Protein AF-A0AAV9IRL9-F1 (afdb_monomer)

Secondary structure (DSSP, 8-state):
--SHHHHHHHHHHHHTT-------PPPPPHHHHHHHHHHTB-TTT-SBHHHHHHHHHTPPPGGGGTT---SHHHHTS---HHHHHTSSPPPGGG-TT-S-SS-HHHHHHHHHHHHHHHTT-SPPPTT-STTTT--

pLDDT: mean 78.15, std 17.97, range [36.78, 97.12]

Radius of gyration: 36.84 Å; Cα contacts (8 Å, |Δi|>4): 46; chains: 1; bounding box: 71×55×96 Å

Structure (mmCIF, N/CA/C/O backbone):
data_AF-A0AAV9IRL9-F1
#
_entry.id   AF-A0AAV9IRL9-F1
#
loop_
_atom_site.group_PDB
_atom_site.id
_atom_site.type_symbol
_atom_site.label_atom_id
_atom_site.label_alt_id
_atom_site.label_comp_id
_atom_site.label_asym_id
_atom_site.label_entity_id
_atom_site.label_seq_id
_atom_site.pdbx_PDB_ins_code
_atom_site.Cartn_x
_atom_site.Cartn_y
_atom_site.Cartn_z
_atom_site.occupancy
_atom_site.B_iso_or_equiv
_atom_site.auth_seq_id
_atom_site.auth_comp_id
_atom_site.auth_asym_id
_atom_site.auth_atom_id
_atom_site.pdbx_PDB_model_num
ATOM 1 N N . MET A 1 1 ? -9.995 -28.410 -19.122 1.00 48.97 1 MET A N 1
ATOM 2 C CA . MET A 1 1 ? -9.254 -28.927 -20.299 1.00 48.97 1 MET A CA 1
ATOM 3 C C . MET A 1 1 ? -9.297 -27.937 -21.477 1.00 48.97 1 MET A C 1
ATOM 5 O O . MET A 1 1 ? -9.606 -28.331 -22.590 1.00 48.97 1 MET A O 1
ATOM 9 N N . GLN A 1 2 ? -8.996 -26.647 -21.258 1.00 50.75 2 GLN A N 1
ATOM 10 C CA . GLN A 1 2 ? -9.056 -25.614 -22.316 1.00 50.75 2 GLN A CA 1
ATOM 11 C C . GLN A 1 2 ? -7.765 -24.777 -22.449 1.00 50.75 2 GLN A C 1
ATOM 13 O O . GLN A 1 2 ? -7.636 -24.011 -23.395 1.00 50.75 2 GLN A O 1
ATOM 18 N N . SER A 1 3 ? -6.768 -24.943 -21.567 1.00 52.84 3 SER A N 1
ATOM 19 C CA . SER A 1 3 ? -5.565 -24.088 -21.569 1.00 52.84 3 SER A CA 1
ATOM 20 C C . SER A 1 3 ? -4.438 -24.547 -22.505 1.00 52.84 3 SER A C 1
ATOM 22 O O . SER A 1 3 ? -3.556 -23.756 -22.822 1.00 52.84 3 SER A O 1
ATOM 24 N N . ILE A 1 4 ? -4.465 -25.789 -23.000 1.00 49.91 4 ILE A N 1
ATOM 25 C CA . ILE A 1 4 ? -3.384 -26.342 -23.844 1.00 49.91 4 ILE A CA 1
ATOM 26 C C . ILE A 1 4 ? -3.513 -25.887 -25.314 1.00 49.91 4 ILE A C 1
ATOM 28 O O . ILE A 1 4 ? -2.529 -25.848 -26.050 1.00 49.91 4 ILE A O 1
ATOM 32 N N . GLN A 1 5 ? -4.708 -25.477 -25.755 1.00 48.91 5 GLN A N 1
ATOM 33 C CA . GLN A 1 5 ? -4.959 -25.098 -27.155 1.00 48.91 5 GLN A CA 1
ATOM 34 C C . GLN A 1 5 ? -4.495 -23.670 -27.503 1.00 48.91 5 GLN A C 1
ATOM 36 O O . GLN A 1 5 ? -4.228 -23.386 -28.667 1.00 48.91 5 GLN A O 1
ATOM 41 N N . LEU A 1 6 ? -4.324 -22.786 -26.513 1.00 46.72 6 LEU A N 1
ATOM 42 C CA . LEU A 1 6 ? -3.870 -21.404 -26.737 1.00 46.72 6 LEU A CA 1
ATOM 43 C C . LEU A 1 6 ? -2.359 -21.298 -26.997 1.00 46.72 6 LEU A C 1
ATOM 45 O O . LEU A 1 6 ? -1.924 -20.440 -27.762 1.00 46.72 6 LEU A O 1
ATOM 49 N N . TRP A 1 7 ? -1.558 -22.220 -26.457 1.00 44.75 7 TRP A N 1
ATOM 50 C CA . TRP A 1 7 ? -0.105 -22.239 -26.677 1.00 44.75 7 TRP A CA 1
ATOM 51 C C . TRP A 1 7 ? 0.287 -22.720 -28.081 1.00 44.75 7 TRP A C 1
ATOM 53 O O . TRP A 1 7 ? 1.295 -22.283 -28.633 1.00 44.75 7 TRP A O 1
ATOM 63 N N . ARG A 1 8 ? -0.545 -23.555 -28.719 1.00 44.72 8 ARG A N 1
ATOM 64 C CA . ARG A 1 8 ? -0.324 -24.011 -30.103 1.00 44.72 8 ARG A CA 1
ATOM 65 C C . ARG A 1 8 ? -0.545 -22.919 -31.155 1.00 44.72 8 ARG A C 1
ATOM 67 O O . ARG A 1 8 ? 0.001 -23.031 -32.251 1.00 44.72 8 ARG A O 1
ATOM 74 N N . TRP A 1 9 ? -1.314 -21.878 -30.836 1.00 48.41 9 TRP A N 1
ATOM 75 C CA . TRP A 1 9 ? -1.597 -20.782 -31.768 1.00 48.41 9 TRP A CA 1
ATOM 76 C C . TRP A 1 9 ? -0.486 -19.722 -31.782 1.00 48.41 9 TRP A C 1
ATOM 78 O O . TRP A 1 9 ? -0.123 -19.233 -32.850 1.00 48.41 9 TRP A O 1
ATOM 88 N N . ALA A 1 10 ? 0.127 -19.436 -30.627 1.00 45.50 10 ALA A N 1
ATOM 89 C CA . ALA A 1 10 ? 1.220 -18.465 -30.519 1.00 45.50 10 ALA A CA 1
ATOM 90 C C . ALA A 1 10 ? 2.510 -18.934 -31.221 1.00 45.50 10 ALA A C 1
ATOM 92 O O . ALA A 1 10 ? 3.168 -18.145 -31.891 1.00 45.50 10 ALA A O 1
ATOM 93 N N . TRP A 1 11 ? 2.829 -20.232 -31.162 1.00 46.41 11 TRP A N 1
ATOM 94 C CA . TRP A 1 11 ? 4.005 -20.782 -31.851 1.00 46.41 11 TRP A CA 1
ATOM 95 C C . TRP A 1 11 ? 3.826 -20.907 -33.371 1.00 46.41 11 TRP A C 1
ATOM 97 O O . TRP A 1 11 ? 4.784 -20.737 -34.120 1.00 46.41 11 TRP A O 1
ATOM 107 N N . ARG A 1 12 ? 2.599 -21.137 -33.865 1.00 42.59 12 ARG A N 1
ATOM 108 C CA . ARG A 1 12 ? 2.354 -21.241 -35.316 1.00 42.59 12 ARG A CA 1
ATOM 109 C C . ARG A 1 12 ? 2.472 -19.916 -36.055 1.00 42.59 12 ARG A C 1
ATOM 111 O O . ARG A 1 12 ? 2.846 -19.937 -37.220 1.00 42.59 12 ARG A O 1
ATOM 118 N N . ARG A 1 13 ? 2.217 -18.780 -35.400 1.00 42.53 13 ARG A N 1
ATOM 119 C CA . ARG A 1 13 ? 2.359 -17.462 -36.039 1.00 42.53 13 ARG A CA 1
ATOM 120 C C . ARG A 1 13 ? 3.814 -17.013 -36.189 1.00 42.53 13 ARG A C 1
ATOM 122 O O . ARG A 1 13 ? 4.091 -16.183 -37.043 1.00 42.53 13 ARG A O 1
ATOM 129 N N . CYS A 1 14 ? 4.729 -17.603 -35.416 1.00 43.59 14 CYS A N 1
ATOM 130 C CA . CYS A 1 14 ? 6.164 -17.336 -35.514 1.00 43.59 14 CYS A CA 1
ATOM 131 C C . CYS A 1 14 ? 6.832 -18.080 -36.689 1.00 43.59 14 CYS A C 1
ATOM 133 O O . CYS A 1 14 ? 7.882 -17.661 -37.158 1.00 43.59 14 CYS A O 1
ATOM 135 N N . CYS A 1 15 ? 6.221 -19.159 -37.200 1.00 41.53 15 CYS A N 1
ATOM 136 C CA . CYS A 1 15 ? 6.789 -19.957 -38.297 1.00 41.53 15 CYS A CA 1
ATOM 137 C C . CYS A 1 15 ? 6.190 -19.662 -39.682 1.00 41.53 15 CYS A C 1
ATOM 139 O O . CYS A 1 15 ? 6.763 -20.081 -40.682 1.00 41.53 15 CYS A O 1
ATOM 141 N N . THR A 1 16 ? 5.051 -18.968 -39.782 1.00 45.09 16 THR A N 1
ATOM 142 C CA . THR A 1 16 ? 4.339 -18.800 -41.067 1.00 45.09 16 THR A CA 1
ATOM 143 C C . THR A 1 16 ? 4.618 -17.489 -41.794 1.00 45.09 16 THR A C 1
ATOM 145 O O . THR A 1 16 ? 4.089 -17.298 -42.881 1.00 45.09 16 THR A O 1
ATOM 148 N N . ASN A 1 17 ? 5.450 -16.606 -41.236 1.00 43.69 17 ASN A N 1
ATOM 149 C CA . ASN A 1 17 ? 5.929 -15.404 -41.927 1.00 43.69 17 ASN A CA 1
ATOM 150 C C . ASN A 1 17 ? 7.436 -15.457 -42.228 1.00 43.69 17 ASN A C 1
ATOM 152 O O . ASN A 1 17 ? 8.061 -14.425 -42.450 1.00 43.69 17 ASN A O 1
ATOM 156 N N . PHE A 1 18 ? 8.014 -16.663 -42.302 1.00 41.88 18 PHE A N 1
ATOM 157 C CA . PHE A 1 18 ? 9.288 -16.875 -42.989 1.00 41.88 18 PHE A CA 1
ATOM 158 C C . PHE A 1 18 ? 9.025 -16.823 -44.499 1.00 41.88 18 PHE A C 1
ATOM 160 O O . PHE A 1 18 ? 9.014 -17.833 -45.200 1.00 41.88 18 PHE A O 1
ATOM 167 N N . SER A 1 19 ? 8.692 -15.627 -44.983 1.00 45.06 19 SER A N 1
ATOM 168 C CA . SER A 1 19 ? 8.633 -15.349 -46.406 1.00 45.06 19 SER A CA 1
ATOM 169 C C . SER A 1 19 ? 10.073 -15.387 -46.892 1.00 45.06 19 SER A C 1
ATOM 171 O O . SER A 1 19 ? 10.874 -14.508 -46.576 1.00 45.06 19 SER A O 1
ATOM 173 N N . SER A 1 20 ? 10.418 -16.465 -47.589 1.00 40.97 20 SER A N 1
ATOM 174 C CA . SER A 1 20 ? 11.695 -16.683 -48.253 1.00 40.97 20 SER A CA 1
ATOM 175 C C . SER A 1 20 ? 11.866 -15.675 -49.393 1.00 40.97 20 SER A C 1
ATOM 177 O O . SER A 1 20 ? 11.801 -16.019 -50.572 1.00 40.97 20 SER A O 1
ATOM 179 N N . GLY A 1 21 ? 12.064 -14.406 -49.047 1.00 37.66 21 GLY A N 1
ATOM 180 C CA . GLY A 1 21 ? 12.608 -13.389 -49.931 1.00 37.66 21 GLY A CA 1
ATOM 181 C C . GLY A 1 21 ? 14.110 -13.605 -50.043 1.00 37.66 21 GLY A C 1
ATOM 182 O O . GLY A 1 21 ? 14.892 -12.855 -49.470 1.00 37.66 21 GLY A O 1
ATOM 183 N N . GLY A 1 22 ? 14.512 -14.669 -50.741 1.00 39.31 22 GLY A N 1
ATOM 184 C CA . GLY A 1 22 ? 15.898 -14.931 -51.118 1.00 39.31 22 GLY A CA 1
ATOM 185 C C . GLY A 1 22 ? 16.375 -13.918 -52.157 1.00 39.31 22 GLY A C 1
ATOM 186 O O . GLY A 1 22 ? 16.557 -14.257 -53.321 1.00 39.31 22 GLY A O 1
ATOM 187 N N . GLY A 1 23 ? 16.558 -12.665 -51.746 1.00 36.78 23 GLY A N 1
ATOM 188 C CA . GLY A 1 23 ? 17.371 -11.705 -52.477 1.00 36.78 23 GLY A CA 1
ATOM 189 C C . GLY A 1 23 ? 18.833 -12.042 -52.223 1.00 36.78 23 GLY A C 1
ATOM 190 O O . GLY A 1 23 ? 19.387 -11.654 -51.197 1.00 36.78 23 GLY A O 1
ATOM 191 N N . GLY A 1 24 ? 19.446 -12.800 -53.134 1.00 41.19 24 GLY A N 1
ATOM 192 C CA . GLY A 1 24 ? 20.885 -13.047 -53.143 1.00 41.19 24 GLY A CA 1
ATOM 193 C C . GLY A 1 24 ? 21.646 -11.739 -53.342 1.00 41.19 24 GLY A C 1
ATOM 194 O O . GLY A 1 24 ? 21.973 -11.364 -54.462 1.00 41.19 24 GLY A O 1
ATOM 195 N N . SER A 1 25 ? 21.904 -11.028 -52.249 1.00 51.94 25 SER A N 1
ATOM 196 C CA . SER A 1 25 ? 22.956 -10.019 -52.194 1.00 51.94 25 SER A CA 1
ATOM 197 C C . SER A 1 25 ? 24.262 -10.745 -51.891 1.00 51.94 25 SER A C 1
ATOM 199 O O . SER A 1 25 ? 24.292 -11.658 -51.065 1.00 51.94 25 SER A O 1
ATOM 201 N N . ALA A 1 26 ? 25.326 -10.398 -52.618 1.00 57.78 26 ALA A N 1
ATOM 202 C CA . ALA A 1 26 ? 26.657 -10.939 -52.373 1.00 57.78 26 ALA A CA 1
ATOM 203 C C . ALA A 1 26 ? 26.996 -10.843 -50.873 1.00 57.78 26 ALA A C 1
ATOM 205 O O . ALA A 1 26 ? 26.587 -9.861 -50.241 1.00 57.78 26 ALA A O 1
ATOM 206 N N . PRO A 1 27 ? 27.715 -11.826 -50.292 1.00 65.56 27 PRO A N 1
ATOM 207 C CA . PRO A 1 27 ? 28.139 -11.730 -48.903 1.00 65.56 27 PRO A CA 1
ATOM 208 C C . PRO A 1 27 ? 28.878 -10.404 -48.740 1.00 65.56 27 PRO A C 1
ATOM 210 O O . PRO A 1 27 ? 29.882 -10.158 -49.409 1.00 65.56 27 PRO A O 1
ATOM 213 N N . LEU A 1 28 ? 28.319 -9.517 -47.912 1.00 66.69 28 LEU A N 1
ATOM 214 C CA . LEU A 1 28 ? 28.937 -8.234 -47.597 1.00 66.69 28 LEU A CA 1
ATOM 215 C C . LEU A 1 28 ? 30.374 -8.496 -47.168 1.00 66.69 28 LEU A C 1
ATOM 217 O O . LEU A 1 28 ? 30.619 -9.473 -46.450 1.00 66.69 28 LEU A O 1
ATOM 221 N N . SER A 1 29 ? 31.298 -7.638 -47.606 1.00 83.25 29 SER A N 1
ATOM 222 C CA . SER A 1 29 ? 32.693 -7.757 -47.198 1.00 83.25 29 SER A CA 1
ATOM 223 C C . SER A 1 29 ? 32.762 -7.823 -45.672 1.00 83.25 29 SER A C 1
ATOM 225 O O . SER A 1 29 ? 31.959 -7.197 -44.976 1.00 83.25 29 SER A O 1
ATOM 227 N N . GLU A 1 30 ? 33.700 -8.598 -45.136 1.00 82.88 30 GLU A N 1
ATOM 228 C CA . GLU A 1 30 ? 33.864 -8.752 -43.687 1.00 82.88 30 GLU A CA 1
ATOM 229 C C . GLU A 1 30 ? 33.990 -7.385 -42.991 1.00 82.88 30 GLU A C 1
ATOM 231 O O . GLU A 1 30 ? 33.380 -7.144 -41.951 1.00 82.88 30 GLU A O 1
ATOM 236 N N . ALA A 1 31 ? 34.670 -6.435 -43.640 1.00 84.56 31 ALA A N 1
ATOM 237 C CA . ALA A 1 31 ? 34.768 -5.055 -43.183 1.00 84.56 31 ALA A CA 1
ATOM 238 C C . ALA A 1 31 ? 33.400 -4.352 -43.081 1.00 84.56 31 ALA A C 1
ATOM 240 O O . ALA A 1 31 ? 33.157 -3.619 -42.122 1.00 84.56 31 ALA A O 1
ATOM 241 N N . ASP A 1 32 ? 32.485 -4.584 -44.023 1.00 82.62 32 ASP A N 1
ATOM 242 C CA . ASP A 1 32 ? 31.144 -3.988 -44.011 1.00 82.62 32 ASP A CA 1
ATOM 243 C C . ASP A 1 32 ? 30.207 -4.670 -43.007 1.00 82.62 32 ASP A C 1
ATOM 245 O O . ASP A 1 32 ? 29.362 -4.006 -42.403 1.00 82.62 32 ASP A O 1
ATOM 249 N N . GLN A 1 33 ? 30.379 -5.971 -42.761 1.00 83.25 33 GLN A N 1
ATOM 250 C CA . GLN A 1 33 ? 29.672 -6.671 -41.684 1.00 83.25 33 GLN A CA 1
ATOM 251 C C . GLN A 1 33 ? 30.088 -6.126 -40.315 1.00 83.25 33 GLN A C 1
ATOM 253 O O . GLN A 1 33 ? 29.229 -5.809 -39.491 1.00 83.25 33 GLN A O 1
ATOM 258 N N . LEU A 1 34 ? 31.393 -5.937 -40.096 1.00 85.69 34 LEU A N 1
ATOM 259 C CA . LEU A 1 34 ? 31.924 -5.346 -38.866 1.00 85.69 34 LEU A CA 1
ATOM 260 C C . LEU A 1 34 ? 31.439 -3.904 -38.669 1.00 85.69 34 LEU A C 1
ATOM 262 O O . LEU A 1 34 ? 31.064 -3.535 -37.555 1.00 85.69 34 LEU A O 1
ATOM 266 N N . ARG A 1 35 ? 31.363 -3.105 -39.742 1.00 87.38 35 ARG A N 1
ATOM 267 C CA . ARG A 1 35 ? 30.778 -1.751 -39.706 1.00 87.38 35 ARG A CA 1
ATOM 268 C C . ARG A 1 35 ? 29.307 -1.770 -39.301 1.00 87.38 35 ARG A C 1
ATOM 270 O O . ARG A 1 35 ? 28.914 -1.026 -38.411 1.00 87.38 35 ARG A O 1
ATOM 277 N N . ARG A 1 36 ? 28.504 -2.662 -39.881 1.00 87.31 36 ARG A N 1
ATOM 278 C CA . ARG A 1 36 ? 27.078 -2.807 -39.539 1.00 87.31 36 ARG A CA 1
ATOM 279 C C . ARG A 1 36 ? 26.851 -3.261 -38.103 1.00 87.31 36 ARG A C 1
ATOM 281 O O . ARG A 1 36 ? 25.944 -2.760 -37.441 1.00 87.31 36 ARG A O 1
ATOM 288 N N . ILE A 1 37 ? 27.680 -4.178 -37.611 1.00 87.44 37 ILE A N 1
ATOM 289 C CA . ILE A 1 37 ? 27.653 -4.598 -36.207 1.00 87.44 37 ILE A CA 1
ATOM 290 C C . ILE A 1 37 ? 27.998 -3.407 -35.303 1.00 87.44 37 ILE A C 1
ATOM 292 O O . ILE A 1 37 ? 27.302 -3.178 -34.315 1.00 87.44 37 ILE A O 1
ATOM 296 N N . ALA A 1 38 ? 29.001 -2.602 -35.671 1.00 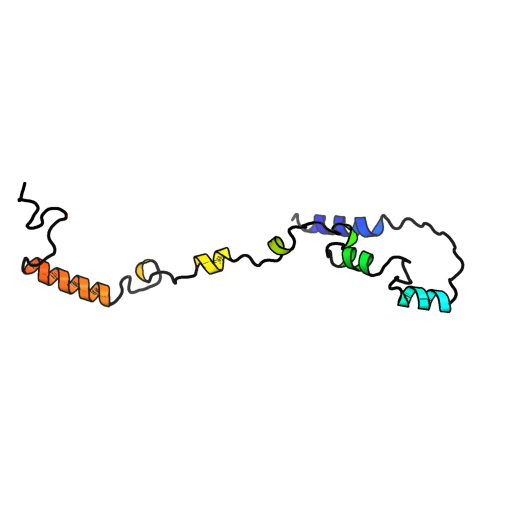89.00 38 ALA A N 1
ATOM 297 C CA . ALA A 1 38 ? 29.351 -1.379 -34.947 1.00 89.00 38 ALA A CA 1
ATOM 298 C C . ALA A 1 38 ? 28.226 -0.322 -34.973 1.00 89.00 38 ALA A C 1
ATOM 300 O O . ALA A 1 38 ? 28.018 0.381 -33.986 1.00 89.00 38 ALA A O 1
ATOM 301 N N . GLU A 1 39 ? 27.455 -0.243 -36.060 1.00 88.75 39 GLU A N 1
ATOM 302 C CA . GLU A 1 39 ? 26.263 0.611 -36.191 1.00 88.75 39 GLU A CA 1
ATOM 303 C C . GLU A 1 39 ? 25.023 0.062 -35.448 1.00 88.75 39 GLU A C 1
ATOM 305 O O . GLU A 1 39 ? 24.020 0.771 -35.292 1.00 88.75 39 GLU A O 1
ATOM 310 N N . GLY A 1 40 ? 25.085 -1.178 -34.946 1.00 88.12 40 GLY A N 1
ATOM 311 C CA . GLY A 1 40 ? 24.033 -1.813 -34.148 1.00 88.12 40 GLY A CA 1
ATOM 312 C C . GLY A 1 40 ? 23.004 -2.614 -34.951 1.00 88.12 40 GLY A C 1
ATOM 313 O O . GLY A 1 40 ? 21.865 -2.770 -34.499 1.00 88.12 40 GLY A O 1
ATOM 314 N N . TYR A 1 41 ? 23.373 -3.110 -36.132 1.00 90.44 41 TYR A N 1
ATOM 315 C CA . TYR A 1 41 ? 22.558 -4.032 -36.926 1.00 90.44 41 TYR A CA 1
ATOM 316 C C . TYR A 1 41 ? 22.905 -5.489 -36.624 1.00 90.44 41 TYR A C 1
ATOM 318 O O . TYR A 1 41 ? 24.068 -5.848 -36.428 1.00 90.44 41 TYR A O 1
ATOM 326 N N . ALA A 1 42 ? 21.886 -6.345 -36.611 1.00 88.06 42 ALA A N 1
ATOM 327 C CA . ALA A 1 42 ? 22.069 -7.778 -36.458 1.00 88.06 42 ALA A CA 1
ATOM 328 C C . ALA A 1 42 ? 22.562 -8.388 -37.786 1.00 88.06 42 ALA A C 1
ATOM 330 O O . ALA A 1 42 ? 21.900 -8.215 -38.811 1.00 88.06 42 ALA A O 1
ATOM 331 N N . PRO A 1 43 ? 23.678 -9.141 -37.801 1.00 80.25 43 PRO A N 1
ATOM 332 C CA . PRO A 1 43 ? 24.250 -9.673 -39.041 1.00 80.25 43 PRO A CA 1
ATOM 333 C C . PRO A 1 43 ? 23.385 -10.766 -39.688 1.00 80.25 43 PRO A C 1
ATOM 335 O O . PRO A 1 43 ? 23.439 -10.945 -40.898 1.00 80.25 43 PRO A O 1
ATOM 338 N N . ALA A 1 44 ? 22.571 -11.475 -38.898 1.00 82.50 44 ALA A N 1
ATOM 339 C CA . ALA A 1 44 ? 21.714 -12.560 -39.379 1.00 82.50 44 ALA A CA 1
ATOM 340 C C . ALA A 1 44 ? 20.446 -12.063 -40.094 1.00 82.50 44 ALA A C 1
ATOM 342 O O . ALA A 1 44 ? 20.014 -12.667 -41.072 1.00 82.50 44 ALA A O 1
ATOM 343 N N . THR A 1 45 ? 19.855 -10.972 -39.603 1.00 81.31 45 THR A N 1
ATOM 344 C CA . THR A 1 45 ? 18.554 -10.463 -40.073 1.00 81.31 45 THR A CA 1
ATOM 345 C C . THR A 1 45 ? 18.696 -9.187 -40.904 1.00 81.31 45 THR A C 1
ATOM 347 O O . THR A 1 45 ? 17.821 -8.862 -41.694 1.00 81.31 45 THR A O 1
ATOM 350 N N . GLY A 1 46 ? 19.788 -8.434 -40.727 1.00 83.94 46 GLY A N 1
ATOM 351 C CA . GLY A 1 46 ? 19.991 -7.121 -41.348 1.00 83.94 46 GLY A CA 1
ATOM 352 C C . GLY A 1 46 ? 19.180 -5.986 -40.710 1.00 83.94 46 GLY A C 1
ATOM 353 O O . GLY A 1 46 ? 19.334 -4.833 -41.106 1.00 83.94 46 GLY A O 1
ATOM 354 N N . GLU A 1 47 ? 18.348 -6.289 -39.714 1.00 85.62 47 GLU A N 1
ATOM 355 C CA . GLU A 1 47 ? 17.547 -5.324 -38.962 1.00 85.62 47 GLU A CA 1
ATOM 356 C C . GLU A 1 47 ? 18.331 -4.707 -37.803 1.00 85.62 47 GLU A C 1
ATOM 358 O O . GLU A 1 47 ? 19.356 -5.230 -37.350 1.00 85.62 47 GLU A O 1
ATOM 363 N N . ARG A 1 48 ? 17.854 -3.563 -37.307 1.00 88.62 48 ARG A N 1
ATOM 364 C CA . ARG A 1 48 ? 18.490 -2.889 -36.179 1.00 88.62 48 ARG A CA 1
ATOM 365 C C . ARG A 1 48 ? 18.210 -3.673 -34.903 1.00 88.62 48 ARG A C 1
ATOM 367 O 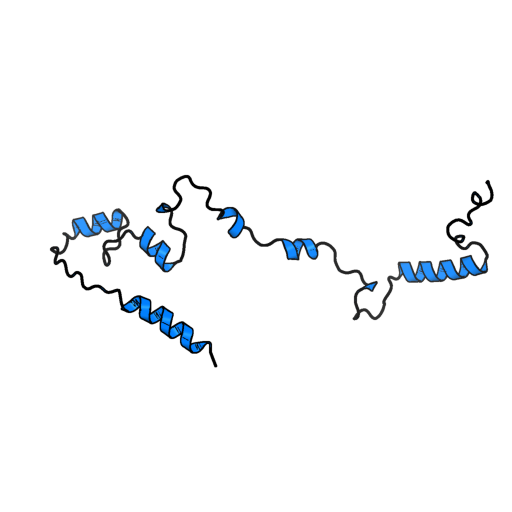O . ARG A 1 48 ? 17.062 -3.988 -34.601 1.00 88.62 48 ARG A O 1
ATOM 374 N N . LEU A 1 49 ? 19.246 -3.916 -34.106 1.00 88.31 49 LEU A N 1
ATOM 375 C CA . LEU A 1 49 ? 19.142 -4.716 -32.885 1.00 88.31 49 LEU A CA 1
ATOM 376 C C . LEU A 1 49 ? 18.102 -4.161 -31.897 1.00 88.31 49 LEU A C 1
ATOM 378 O O . LEU A 1 49 ? 17.466 -4.925 -31.183 1.00 88.31 49 LEU A O 1
ATOM 382 N N . ALA A 1 50 ? 17.914 -2.839 -31.871 1.00 85.12 50 ALA A N 1
ATOM 383 C CA . ALA A 1 50 ? 16.912 -2.187 -31.033 1.00 85.12 50 ALA A CA 1
ATOM 384 C C . ALA A 1 50 ? 15.475 -2.592 -31.401 1.00 85.12 50 ALA A C 1
ATOM 386 O O . ALA A 1 50 ? 14.687 -2.863 -30.504 1.00 85.12 50 ALA A O 1
ATOM 387 N N . ASP A 1 51 ? 15.157 -2.677 -32.695 1.00 86.19 51 ASP A N 1
ATOM 388 C CA . ASP A 1 51 ? 13.821 -3.055 -33.169 1.00 86.19 51 ASP A CA 1
ATOM 389 C C . ASP A 1 51 ? 13.541 -4.527 -32.821 1.00 86.19 51 ASP A C 1
ATOM 391 O O . ASP A 1 51 ? 12.532 -4.846 -32.196 1.00 86.19 51 ASP A O 1
ATOM 395 N N . LEU A 1 52 ? 14.518 -5.404 -33.072 1.00 88.19 52 LEU A N 1
ATOM 396 C CA . LEU A 1 52 ? 14.457 -6.812 -32.669 1.00 88.19 52 LEU A CA 1
ATOM 397 C C . LEU A 1 52 ? 14.302 -6.981 -31.150 1.00 88.19 52 LEU A C 1
ATOM 399 O O . LEU A 1 52 ? 13.529 -7.812 -30.678 1.00 88.19 52 LEU A O 1
ATOM 403 N N . ALA A 1 53 ? 15.027 -6.192 -30.355 1.00 86.38 53 ALA A N 1
ATOM 404 C CA . ALA A 1 53 ? 14.920 -6.231 -28.900 1.00 86.38 53 ALA A CA 1
ATOM 405 C C . ALA A 1 53 ? 13.527 -5.796 -28.421 1.00 86.38 53 ALA A C 1
ATOM 407 O O . ALA A 1 53 ? 13.012 -6.337 -27.440 1.00 86.38 53 ALA A O 1
ATOM 408 N N . HIS A 1 54 ? 12.897 -4.846 -29.105 1.00 85.56 54 HIS A N 1
ATOM 409 C CA . HIS A 1 54 ? 11.531 -4.455 -28.799 1.00 85.56 54 HIS A CA 1
ATOM 410 C C . HIS A 1 54 ? 10.531 -5.579 -29.067 1.00 85.56 54 HIS A C 1
ATOM 412 O O . HIS A 1 54 ? 9.723 -5.879 -28.187 1.00 85.56 54 HIS A O 1
ATOM 418 N N . GLU A 1 55 ? 10.648 -6.264 -30.205 1.00 87.25 55 GLU A N 1
ATOM 419 C CA . GLU A 1 55 ? 9.804 -7.416 -30.539 1.00 87.25 55 GLU A CA 1
ATOM 420 C C . GLU A 1 55 ? 9.985 -8.577 -29.557 1.00 87.25 55 GLU A C 1
ATOM 422 O O . GLU A 1 55 ? 9.008 -9.143 -29.064 1.00 87.25 55 GLU A O 1
ATOM 427 N N . VAL A 1 56 ? 11.236 -8.910 -29.230 1.00 90.62 56 VAL A N 1
ATOM 428 C CA . VAL A 1 56 ? 11.563 -10.045 -28.356 1.00 90.62 56 VAL A CA 1
ATOM 429 C C . VAL A 1 56 ? 11.169 -9.769 -26.908 1.00 90.62 56 VAL A C 1
ATOM 431 O O . VAL A 1 56 ? 10.572 -10.623 -26.251 1.00 90.62 56 VAL A O 1
ATOM 434 N N . PHE A 1 57 ? 11.504 -8.588 -26.386 1.00 89.31 57 PHE A N 1
ATOM 435 C CA . PHE A 1 57 ? 11.283 -8.258 -24.975 1.00 89.31 57 PHE A CA 1
ATOM 436 C C . PHE A 1 57 ? 9.955 -7.539 -24.720 1.00 89.31 57 PHE A C 1
ATOM 438 O O . PHE A 1 57 ? 9.651 -7.217 -23.570 1.00 89.31 57 PHE A O 1
ATOM 445 N N . GLY A 1 58 ? 9.172 -7.256 -25.766 1.00 83.69 58 GLY A N 1
ATOM 446 C CA . GLY A 1 58 ? 7.932 -6.482 -25.669 1.00 83.69 58 GLY A CA 1
ATOM 447 C C . GLY A 1 58 ? 8.151 -5.084 -25.084 1.00 83.69 58 GLY A C 1
ATOM 448 O O . GLY A 1 58 ? 7.262 -4.525 -24.437 1.00 83.69 58 GLY A O 1
ATOM 449 N N . THR A 1 59 ? 9.358 -4.532 -25.233 1.00 84.00 59 THR A N 1
ATOM 450 C CA . THR A 1 59 ? 9.648 -3.169 -24.784 1.00 84.00 59 THR A CA 1
ATOM 451 C C . THR A 1 59 ? 9.123 -2.189 -25.821 1.00 84.00 59 THR A C 1
ATOM 453 O O . THR A 1 59 ? 9.230 -2.437 -27.007 1.00 84.00 59 THR A O 1
ATOM 456 N N . ILE A 1 60 ? 8.541 -1.073 -25.383 1.00 75.19 60 ILE A N 1
ATOM 457 C CA . ILE A 1 60 ? 7.923 -0.106 -26.299 1.00 75.19 60 ILE A CA 1
ATOM 458 C C . ILE A 1 60 ? 8.993 0.581 -27.159 1.00 75.19 60 ILE A C 1
ATOM 460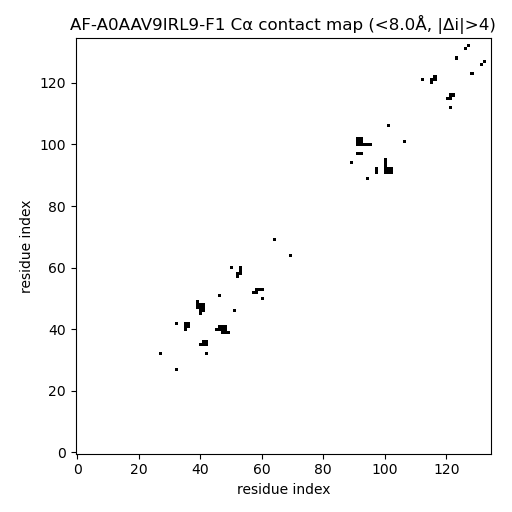 O O . ILE A 1 60 ? 9.911 1.199 -26.608 1.00 75.19 60 ILE A O 1
ATOM 464 N N . ASP A 1 61 ? 8.805 0.548 -28.478 1.00 70.19 61 ASP A N 1
ATOM 465 C CA . ASP A 1 61 ? 9.671 1.178 -29.471 1.00 70.19 61 ASP A CA 1
ATOM 466 C C . ASP A 1 61 ? 9.746 2.691 -29.282 1.00 70.19 61 ASP A C 1
ATOM 468 O O . ASP A 1 61 ? 8.729 3.399 -29.303 1.00 70.19 61 ASP A O 1
ATOM 472 N N . GLY A 1 62 ? 10.971 3.217 -29.214 1.00 63.22 62 GLY A N 1
ATOM 473 C CA . GLY A 1 62 ? 11.224 4.661 -29.199 1.00 63.22 62 GLY A CA 1
ATOM 474 C C . GLY A 1 62 ? 10.731 5.392 -30.458 1.00 63.22 62 GLY A C 1
ATOM 475 O O . GLY A 1 62 ? 10.490 6.595 -30.401 1.00 63.22 62 GLY A O 1
ATOM 476 N N . LYS A 1 63 ? 10.526 4.674 -31.574 1.00 64.00 63 LYS A N 1
ATOM 477 C CA . LYS A 1 63 ? 10.025 5.220 -32.850 1.00 64.00 63 LYS A CA 1
ATOM 478 C C . LYS A 1 63 ? 8.558 5.651 -32.791 1.00 64.00 63 LYS A C 1
ATOM 480 O O . LYS A 1 63 ? 8.194 6.631 -33.431 1.00 64.00 63 LYS A O 1
ATOM 485 N N . SER A 1 64 ? 7.726 4.965 -32.005 1.00 61.19 64 SER A N 1
ATOM 486 C CA . SER A 1 64 ? 6.277 5.230 -31.944 1.00 61.19 64 SER A CA 1
ATOM 487 C C . SER A 1 64 ? 5.906 6.495 -31.153 1.00 61.19 64 SER A C 1
ATOM 489 O O . SER A 1 64 ? 4.754 6.923 -31.173 1.00 61.19 64 SER A O 1
ATOM 491 N N . LEU A 1 65 ? 6.867 7.098 -30.439 1.00 60.66 65 LEU A N 1
ATOM 492 C CA . LEU A 1 65 ? 6.600 8.067 -29.370 1.00 60.66 65 LEU A CA 1
ATOM 493 C C . LEU A 1 65 ? 7.592 9.236 -29.311 1.00 60.66 65 LEU A C 1
ATOM 495 O O . LEU A 1 65 ? 7.709 9.889 -28.270 1.00 60.66 65 LEU A O 1
ATOM 499 N N . VAL A 1 66 ? 8.291 9.541 -30.406 1.00 64.81 66 VAL A N 1
ATOM 500 C CA . VAL A 1 66 ? 9.190 10.704 -30.463 1.00 64.81 66 VAL A CA 1
ATOM 501 C C . VAL A 1 66 ? 8.376 11.987 -30.220 1.00 64.81 66 VAL A C 1
ATOM 503 O O . VAL A 1 66 ? 7.638 12.444 -31.084 1.00 64.81 66 VAL A O 1
ATOM 506 N N . GLY A 1 67 ? 8.471 12.541 -29.004 1.00 65.00 67 GLY A N 1
ATOM 507 C CA . GLY A 1 67 ? 7.778 13.766 -28.573 1.00 65.00 67 GLY A CA 1
ATOM 508 C C . GLY A 1 67 ? 6.394 13.581 -27.926 1.00 65.00 67 GLY A C 1
ATOM 509 O O . GLY A 1 67 ? 5.808 14.562 -27.470 1.00 65.00 67 GLY A O 1
ATOM 510 N N . GLY A 1 68 ? 5.869 12.352 -27.835 1.00 76.69 68 GLY A N 1
ATOM 511 C CA . GLY A 1 68 ? 4.520 12.067 -27.322 1.00 76.69 68 GLY A CA 1
ATOM 512 C C . GLY A 1 68 ? 4.474 11.607 -25.857 1.00 76.69 68 GLY A C 1
ATOM 513 O O . GLY A 1 68 ? 5.328 10.853 -25.390 1.00 76.69 68 GLY A O 1
ATOM 514 N N . ARG A 1 69 ? 3.437 12.005 -25.104 1.00 79.69 69 ARG A N 1
ATOM 515 C CA . ARG A 1 69 ? 3.184 11.488 -23.743 1.00 79.69 69 ARG A CA 1
ATOM 516 C C . ARG A 1 69 ? 2.518 10.106 -23.815 1.00 79.69 69 ARG A C 1
ATOM 518 O O . ARG A 1 69 ? 1.312 10.013 -23.986 1.00 79.69 69 ARG A O 1
ATOM 525 N N . SER A 1 70 ? 3.291 9.038 -23.619 1.00 78.94 70 SER A N 1
ATOM 526 C CA . SER A 1 70 ? 2.846 7.637 -23.761 1.00 78.94 70 SER A CA 1
ATOM 527 C C . SER A 1 70 ? 2.101 7.030 -22.566 1.00 78.94 70 SER A C 1
ATOM 529 O O . SER A 1 70 ? 1.824 5.836 -22.561 1.00 78.94 70 SER A O 1
ATOM 531 N N . GLY A 1 71 ? 1.868 7.787 -21.487 1.00 84.44 71 GLY A N 1
ATOM 532 C CA . GLY A 1 71 ? 1.286 7.246 -20.248 1.00 84.44 71 GLY A CA 1
ATOM 533 C C . GLY A 1 71 ? 2.139 6.171 -19.545 1.00 84.44 71 GLY A C 1
ATOM 534 O O . GLY A 1 71 ? 1.784 5.739 -18.452 1.00 84.44 71 GLY A O 1
ATOM 535 N N . ARG A 1 72 ? 3.302 5.784 -20.097 1.00 85.00 72 ARG A N 1
ATOM 536 C CA . ARG A 1 72 ? 4.213 4.752 -19.563 1.00 85.00 72 ARG A CA 1
ATOM 537 C C . ARG A 1 72 ? 4.546 4.969 -18.095 1.00 85.00 72 ARG A C 1
ATOM 539 O O . ARG A 1 72 ? 4.549 4.020 -17.323 1.00 85.00 72 ARG A O 1
ATOM 546 N N . LYS A 1 73 ? 4.786 6.222 -17.701 1.00 87.75 73 LYS A N 1
ATOM 547 C CA . LYS A 1 73 ? 5.106 6.571 -16.312 1.00 87.75 73 LYS A CA 1
ATOM 548 C C . LYS A 1 73 ? 3.975 6.204 -15.343 1.00 87.75 73 LYS A C 1
ATOM 550 O O . LYS A 1 73 ? 4.258 5.852 -14.207 1.00 87.75 73 LYS A O 1
ATOM 555 N N . PHE A 1 74 ? 2.720 6.272 -15.789 1.00 90.00 74 PHE A N 1
ATOM 556 C CA . PHE A 1 74 ? 1.566 5.876 -14.986 1.00 90.00 74 PHE A CA 1
ATOM 557 C C . PHE A 1 74 ? 1.464 4.352 -14.868 1.00 90.00 74 PHE A C 1
ATOM 559 O O . PHE A 1 74 ? 1.282 3.843 -13.772 1.00 90.00 74 PHE A O 1
ATOM 566 N N . LEU A 1 75 ? 1.659 3.624 -15.972 1.00 88.88 75 LEU A N 1
ATOM 567 C CA . LEU A 1 75 ? 1.601 2.156 -15.984 1.00 88.88 75 LEU A CA 1
ATOM 568 C C . LEU A 1 75 ? 2.774 1.497 -15.244 1.00 88.88 75 LEU A C 1
ATOM 570 O O . LEU A 1 75 ? 2.620 0.427 -14.670 1.00 88.88 75 LEU A O 1
ATOM 574 N N . GLN A 1 76 ? 3.947 2.133 -15.256 1.00 90.12 76 GLN A N 1
ATOM 575 C CA . GLN A 1 76 ? 5.122 1.671 -14.514 1.00 90.12 76 GLN A CA 1
ATOM 576 C C . GLN A 1 76 ? 5.052 1.992 -13.019 1.00 90.12 76 GLN A C 1
ATOM 578 O O . GLN A 1 76 ? 5.820 1.423 -12.242 1.00 90.12 76 GLN A O 1
ATOM 583 N N . ALA A 1 77 ? 4.181 2.915 -12.604 1.00 94.56 77 ALA A N 1
ATOM 584 C CA . ALA A 1 77 ? 4.024 3.217 -11.194 1.00 94.56 77 ALA A CA 1
ATOM 585 C C . ALA A 1 77 ? 3.403 2.001 -10.481 1.00 94.56 77 ALA A C 1
ATOM 587 O O . ALA A 1 77 ? 2.386 1.476 -10.939 1.00 94.56 77 ALA A O 1
ATOM 588 N N . PRO A 1 78 ? 3.978 1.536 -9.358 1.00 94.62 78 PRO A N 1
ATOM 589 C CA . PRO A 1 78 ? 3.405 0.423 -8.617 1.00 94.62 78 PRO A CA 1
ATOM 590 C C . PRO A 1 78 ? 2.041 0.814 -8.042 1.00 94.62 78 PRO A C 1
ATOM 592 O O . PRO A 1 78 ? 1.844 1.939 -7.578 1.00 94.62 78 PRO A O 1
ATOM 595 N N . TYR A 1 79 ? 1.104 -0.133 -8.023 1.00 94.50 79 TYR A N 1
ATOM 596 C CA . TYR A 1 79 ? -0.219 0.094 -7.450 1.00 94.50 79 TYR A CA 1
ATOM 597 C C . TYR A 1 79 ? -0.128 0.270 -5.925 1.00 94.50 79 TYR A C 1
ATOM 599 O O . TYR A 1 79 ? 0.200 -0.661 -5.190 1.00 94.50 79 TYR A O 1
ATOM 607 N N . THR A 1 80 ? -0.410 1.479 -5.437 1.00 95.62 80 THR A N 1
ATOM 608 C CA . THR A 1 80 ? -0.265 1.853 -4.017 1.00 95.62 80 THR A CA 1
ATOM 609 C C . THR A 1 80 ? -1.522 1.622 -3.179 1.00 95.62 80 THR A C 1
ATOM 611 O O . THR A 1 80 ? -1.447 1.685 -1.953 1.00 95.62 80 THR A O 1
ATOM 614 N N . GLY A 1 81 ? -2.662 1.320 -3.808 1.00 95.75 81 GLY A N 1
ATOM 615 C CA . GLY A 1 81 ? -3.962 1.168 -3.142 1.00 95.75 81 GLY A CA 1
ATOM 616 C C . GLY A 1 81 ? -3.952 0.242 -1.916 1.00 95.75 81 GLY A C 1
ATOM 617 O O . GLY A 1 81 ? -4.353 0.691 -0.843 1.00 95.75 81 GLY A O 1
ATOM 618 N N . PRO A 1 82 ? -3.437 -1.001 -2.006 1.00 93.75 82 PRO A N 1
ATOM 619 C CA . PRO A 1 82 ? -3.463 -1.954 -0.897 1.00 93.75 82 PRO A CA 1
ATOM 620 C C . PRO A 1 82 ? -2.601 -1.482 0.272 1.00 93.75 82 PRO A C 1
ATOM 622 O O . PRO A 1 82 ? -3.014 -1.567 1.422 1.00 93.75 82 PRO A O 1
ATOM 625 N N . ARG A 1 83 ? -1.436 -0.900 -0.036 1.00 94.00 83 ARG A N 1
ATOM 626 C CA . ARG A 1 83 ? -0.517 -0.336 0.957 1.00 94.00 83 ARG A CA 1
ATOM 627 C C . ARG A 1 83 ? -1.144 0.827 1.726 1.00 94.00 83 ARG A C 1
ATOM 629 O O . ARG A 1 83 ? -0.892 0.975 2.917 1.00 94.00 83 ARG A O 1
ATOM 636 N N . ILE A 1 84 ? -1.920 1.668 1.043 1.00 96.19 84 ILE A N 1
ATOM 637 C CA . ILE A 1 84 ? -2.612 2.805 1.663 1.00 96.19 84 ILE A CA 1
ATOM 638 C C . ILE A 1 84 ? -3.815 2.316 2.477 1.00 96.19 84 ILE A C 1
ATOM 640 O O . ILE A 1 84 ? -4.038 2.798 3.585 1.00 96.19 84 ILE A O 1
ATOM 644 N N . ALA A 1 85 ? -4.564 1.337 1.968 1.00 94.25 85 ALA A N 1
ATOM 645 C CA . ALA A 1 85 ? -5.697 0.753 2.681 1.00 94.25 85 ALA A CA 1
ATOM 646 C C . ALA A 1 85 ? -5.270 0.099 4.007 1.00 94.25 85 ALA A C 1
ATOM 648 O O . ALA A 1 85 ? -5.948 0.260 5.018 1.00 94.25 85 ALA A O 1
ATOM 649 N N . SER A 1 86 ? -4.112 -0.567 4.027 1.00 91.81 86 SER A N 1
ATOM 650 C CA . SER A 1 86 ? -3.541 -1.198 5.220 1.00 91.81 86 SER A CA 1
ATOM 651 C C . SER A 1 86 ? -2.662 -0.259 6.059 1.00 91.81 86 SER A C 1
ATOM 653 O O . SER A 1 86 ? -1.788 -0.732 6.785 1.00 91.81 86 SER A O 1
ATOM 655 N N . TRP A 1 87 ? -2.813 1.066 5.930 1.00 95.06 87 TRP A N 1
ATOM 656 C CA . TRP A 1 87 ? -1.951 2.024 6.633 1.00 95.06 87 TRP A CA 1
ATOM 657 C C . TRP A 1 87 ? -2.069 1.916 8.157 1.00 95.06 87 TRP A C 1
ATOM 659 O O . TRP A 1 87 ? -1.070 2.003 8.871 1.00 95.06 87 TRP A O 1
ATOM 669 N N . TYR A 1 88 ? -3.287 1.703 8.657 1.00 93.19 88 TYR A N 1
ATOM 670 C CA . TYR A 1 88 ? -3.528 1.420 10.066 1.00 93.19 88 TYR A CA 1
ATOM 671 C C . TYR A 1 88 ? -3.815 -0.070 10.256 1.00 93.19 88 TYR A C 1
ATOM 673 O O . TYR A 1 88 ? -4.573 -0.639 9.469 1.00 93.19 88 TYR A O 1
ATOM 681 N N . PRO A 1 89 ? -3.257 -0.703 11.303 1.00 89.00 89 PRO A N 1
ATOM 682 C CA . PRO A 1 89 ? -3.592 -2.081 11.624 1.00 89.00 89 PRO A CA 1
ATOM 683 C C . PRO A 1 89 ? -5.069 -2.192 12.011 1.00 89.00 89 PRO A C 1
ATOM 685 O O . PRO A 1 89 ? -5.666 -1.251 12.548 1.00 89.00 89 PRO A O 1
ATOM 688 N N . GLU A 1 90 ? -5.651 -3.365 11.771 1.00 87.12 90 GLU A N 1
ATOM 689 C CA . GLU A 1 90 ? -7.014 -3.651 12.205 1.00 87.12 90 GLU A CA 1
ATOM 690 C C . GLU A 1 90 ? -7.141 -3.521 13.728 1.00 87.12 90 GLU A C 1
ATOM 692 O O . GLU A 1 90 ? -6.243 -3.870 14.501 1.00 87.12 90 GLU A O 1
ATOM 697 N N . ARG A 1 91 ? -8.283 -2.991 14.178 1.00 86.06 91 ARG A N 1
ATOM 698 C CA . ARG A 1 91 ? -8.578 -2.893 15.609 1.00 86.06 91 ARG A CA 1
ATOM 699 C C . ARG A 1 91 ? -8.768 -4.290 16.185 1.00 86.06 91 ARG A C 1
ATOM 701 O O . ARG A 1 91 ? -9.414 -5.131 15.573 1.00 86.06 91 ARG A O 1
ATOM 708 N N . ILE A 1 92 ? -8.311 -4.481 17.421 1.00 85.69 92 ILE A N 1
ATOM 709 C CA . ILE A 1 92 ? -8.458 -5.742 18.169 1.00 85.69 92 ILE A CA 1
ATOM 710 C C . ILE A 1 92 ? -9.929 -6.187 18.235 1.00 85.69 92 ILE A C 1
ATOM 712 O O . ILE A 1 92 ? -10.222 -7.364 18.078 1.00 85.69 92 ILE A O 1
ATOM 716 N N . GLU A 1 93 ? -10.854 -5.235 18.389 1.00 82.94 93 GLU A N 1
ATOM 717 C CA . GLU A 1 93 ? -12.306 -5.476 18.434 1.00 82.94 93 GLU A CA 1
ATOM 718 C C . GLU A 1 93 ? -12.875 -6.101 17.151 1.00 82.94 93 GLU A C 1
ATOM 720 O O . GLU A 1 93 ? -13.907 -6.762 17.201 1.00 82.94 93 GLU A O 1
ATOM 725 N N . ALA A 1 94 ? -12.229 -5.873 16.003 1.00 83.00 94 ALA A N 1
ATOM 726 C CA . ALA A 1 94 ? -12.660 -6.401 14.713 1.00 83.00 94 ALA A CA 1
ATOM 727 C C . ALA A 1 94 ? -12.069 -7.790 14.413 1.00 83.00 94 ALA A C 1
ATOM 729 O O . ALA A 1 94 ? -12.489 -8.430 13.453 1.00 83.00 94 ALA A O 1
ATOM 730 N N . ASN A 1 95 ? -11.112 -8.266 15.219 1.00 83.81 95 ASN A N 1
ATOM 731 C CA . ASN A 1 95 ? -10.423 -9.528 14.982 1.00 83.81 95 ASN A CA 1
ATOM 732 C C . ASN A 1 95 ? -11.212 -10.710 15.590 1.00 83.81 95 ASN A C 1
ATOM 734 O O . ASN A 1 95 ? -11.266 -10.827 16.818 1.00 83.81 95 ASN A O 1
ATOM 738 N N . PRO A 1 96 ? -11.763 -11.632 14.773 1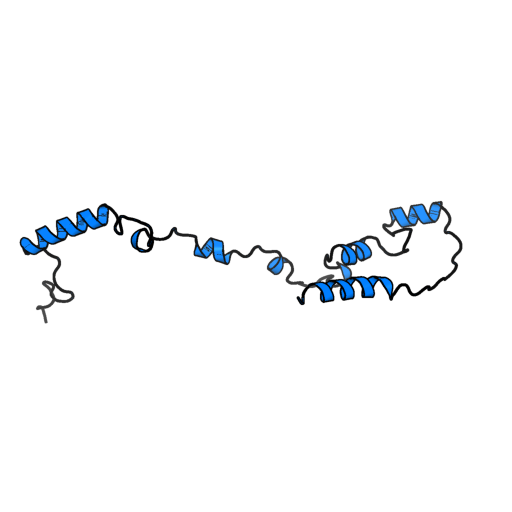.00 80.44 96 PRO A N 1
ATOM 739 C CA . PRO A 1 96 ? -12.555 -12.764 15.264 1.00 80.44 96 PRO A CA 1
ATOM 740 C C . PRO A 1 96 ? -11.720 -13.814 16.015 1.00 80.44 96 PRO A C 1
ATOM 742 O O . PRO A 1 96 ? -12.276 -14.629 16.748 1.00 80.44 96 PRO A O 1
ATOM 745 N N . TYR A 1 97 ? -10.394 -13.801 15.855 1.00 82.38 97 TYR A N 1
ATOM 746 C CA . TYR A 1 97 ? -9.474 -14.753 16.480 1.00 82.38 97 TYR A CA 1
ATOM 747 C C . TYR A 1 97 ? -8.896 -14.249 17.807 1.00 82.38 97 TYR A C 1
ATOM 749 O O . TYR A 1 97 ? -8.197 -14.989 18.503 1.00 82.38 97 TYR A O 1
ATOM 757 N N . CYS A 1 98 ? -9.157 -12.994 18.185 1.00 81.75 98 CYS A N 1
ATOM 758 C CA . CYS A 1 98 ? -8.685 -12.481 19.460 1.00 81.75 98 CYS A CA 1
ATOM 759 C C . CYS A 1 98 ? -9.596 -12.981 20.589 1.00 81.75 98 CYS A C 1
ATOM 761 O O . CYS A 1 98 ? -10.765 -12.611 20.668 1.00 81.75 98 CYS A O 1
ATOM 763 N N . ARG A 1 99 ? -9.050 -13.792 21.508 1.00 80.06 99 ARG A N 1
ATOM 764 C CA . ARG A 1 99 ? -9.779 -14.264 22.705 1.00 80.06 99 ARG A CA 1
ATOM 765 C C . ARG A 1 99 ? -10.348 -13.105 23.529 1.00 80.06 99 ARG A C 1
ATOM 767 O O . ARG A 1 99 ? -11.389 -13.244 24.166 1.00 80.06 99 ARG A O 1
ATOM 774 N N . TYR A 1 100 ? -9.647 -11.975 23.521 1.00 76.44 100 TYR A N 1
ATOM 775 C CA . TYR A 1 100 ? -10.043 -10.754 24.201 1.00 76.44 100 TYR A CA 1
ATOM 776 C C . TYR A 1 100 ? -10.610 -9.781 23.162 1.00 76.44 100 TYR A C 1
ATOM 778 O O . TYR A 1 100 ? -9.869 -9.099 22.466 1.00 76.44 100 TYR A O 1
ATOM 786 N N . GLY A 1 101 ? -11.939 -9.704 23.060 1.00 81.62 101 GLY A N 1
ATOM 787 C CA . GLY A 1 101 ? -12.626 -8.789 22.133 1.00 81.62 101 GLY A CA 1
ATOM 788 C C . GLY A 1 101 ? -12.567 -7.307 22.533 1.00 81.62 101 GLY A C 1
ATOM 789 O O . GLY A 1 101 ? -13.210 -6.475 21.902 1.00 81.62 101 GLY A O 1
ATOM 790 N N . MET A 1 102 ? -11.849 -6.963 23.608 1.00 83.38 102 MET A N 1
ATOM 791 C CA . MET A 1 102 ? -11.688 -5.602 24.123 1.00 83.38 102 MET A CA 1
ATOM 792 C C . MET A 1 102 ? -10.257 -5.384 24.617 1.00 83.38 102 MET A C 1
ATOM 794 O O . MET A 1 102 ? -9.593 -6.300 25.096 1.00 83.38 102 MET A O 1
ATOM 798 N N . THR A 1 103 ? -9.790 -4.138 24.552 1.00 86.56 103 THR A N 1
ATOM 799 C CA . THR A 1 103 ? -8.501 -3.742 25.139 1.00 86.56 103 THR A CA 1
ATOM 800 C C . THR A 1 103 ? -8.625 -3.627 26.663 1.00 86.56 103 THR A C 1
ATOM 802 O O . THR A 1 103 ? -9.662 -3.206 27.176 1.00 86.56 103 THR A O 1
ATOM 805 N N . GLU A 1 104 ? -7.544 -3.856 27.410 1.00 89.38 104 GLU A N 1
ATOM 806 C CA . GLU A 1 104 ? -7.514 -3.706 28.877 1.00 89.38 104 GLU A CA 1
ATOM 807 C C . GLU A 1 104 ? -8.043 -2.334 29.355 1.00 89.38 104 GLU A C 1
ATOM 809 O O . GLU A 1 104 ? -8.772 -2.226 30.344 1.00 89.38 104 GLU A O 1
ATOM 814 N N . LYS A 1 105 ? -7.736 -1.255 28.619 1.00 90.81 105 LYS A N 1
ATOM 815 C CA . LYS A 1 105 ? -8.251 0.097 28.901 1.00 90.81 105 LYS A CA 1
ATOM 816 C C . LYS A 1 105 ? -9.781 0.165 28.817 1.00 90.81 105 LYS A C 1
ATOM 818 O O . LYS A 1 105 ? -10.404 0.854 29.626 1.00 90.81 105 LYS A O 1
ATOM 823 N N . GLN A 1 106 ? -10.381 -0.537 27.857 1.00 91.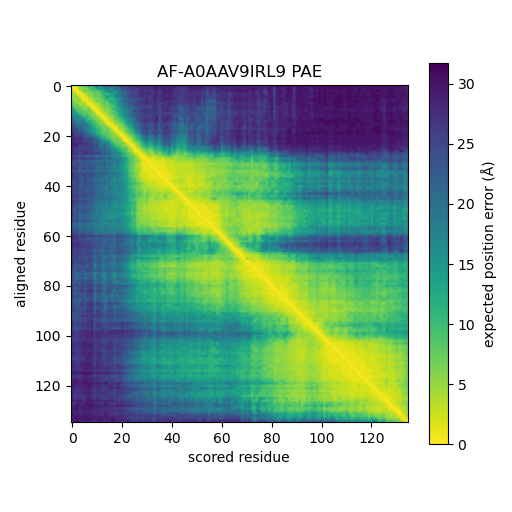44 106 GLN A N 1
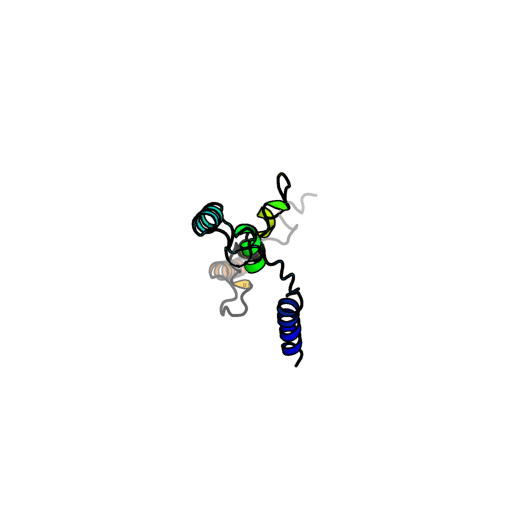ATOM 824 C CA . GLN A 1 106 ? -11.833 -0.591 27.673 1.00 91.44 106 GLN A CA 1
ATOM 825 C C . GLN A 1 106 ? -12.494 -1.391 28.791 1.00 91.44 106 GLN A C 1
ATOM 827 O O . GLN A 1 106 ? -13.502 -0.944 29.336 1.00 91.44 106 GLN A O 1
ATOM 832 N N . GLU A 1 107 ? -11.896 -2.508 29.207 1.00 91.38 107 GLU A N 1
ATOM 833 C CA . GLU A 1 107 ? -12.382 -3.276 30.355 1.00 91.38 107 GLU A CA 1
ATOM 834 C C . GLU A 1 107 ? -12.321 -2.464 31.651 1.00 91.38 107 GLU A C 1
ATOM 836 O O . GLU A 1 107 ? -13.317 -2.373 32.377 1.00 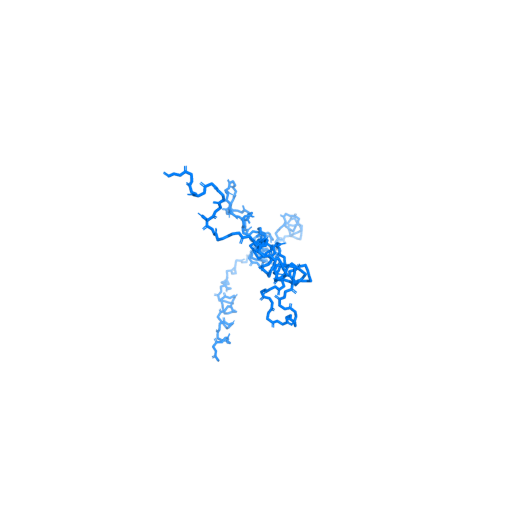91.38 107 GLU A O 1
ATOM 841 N N . ARG A 1 108 ? -11.185 -1.805 31.919 1.00 94.06 108 ARG A N 1
ATOM 842 C CA . ARG A 1 108 ? -11.018 -0.916 33.079 1.00 94.06 108 ARG A CA 1
ATOM 843 C C . ARG A 1 108 ? -12.054 0.206 33.070 1.00 94.06 108 ARG A C 1
ATOM 845 O O . ARG A 1 108 ? -12.695 0.466 34.090 1.00 94.06 108 ARG A O 1
ATOM 852 N N . PHE A 1 109 ? -12.272 0.834 31.916 1.00 94.75 109 PHE A N 1
ATOM 853 C CA . PHE A 1 109 ? -13.281 1.879 31.762 1.00 94.75 109 PHE A CA 1
ATOM 854 C C . PHE A 1 109 ? -14.708 1.353 31.979 1.00 94.75 109 PHE A C 1
ATOM 856 O O . PHE A 1 109 ? -15.497 1.998 32.670 1.00 94.75 109 PHE A O 1
ATOM 863 N N . ARG A 1 110 ? -15.032 0.160 31.470 1.00 93.12 110 ARG A N 1
ATOM 864 C CA . ARG A 1 110 ? -16.343 -0.482 31.645 1.00 93.12 110 ARG A CA 1
ATOM 865 C C . ARG A 1 110 ? -16.628 -0.810 33.111 1.00 93.12 110 ARG A C 1
ATOM 867 O O . ARG A 1 110 ? -17.716 -0.497 33.593 1.00 93.12 110 ARG A O 1
ATOM 874 N N . ARG A 1 11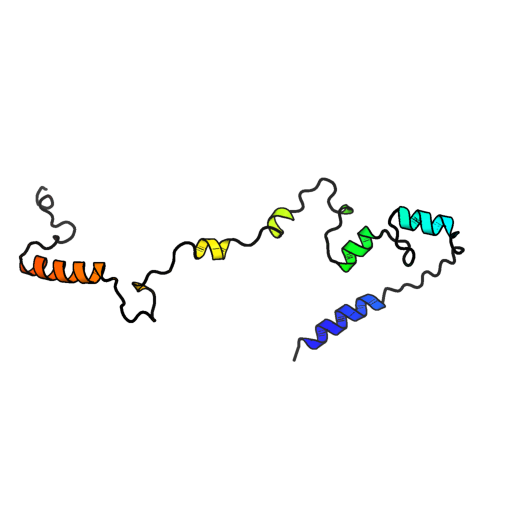1 ? -15.650 -1.368 33.837 1.00 94.81 111 ARG A N 1
ATOM 875 C CA . ARG A 1 111 ? -15.758 -1.631 35.287 1.00 94.81 111 ARG A CA 1
ATOM 876 C C . ARG A 1 111 ? -15.971 -0.333 36.068 1.00 94.81 111 ARG A C 1
ATOM 878 O O . ARG A 1 111 ? -16.870 -0.252 36.902 1.00 94.81 111 ARG A O 1
ATOM 885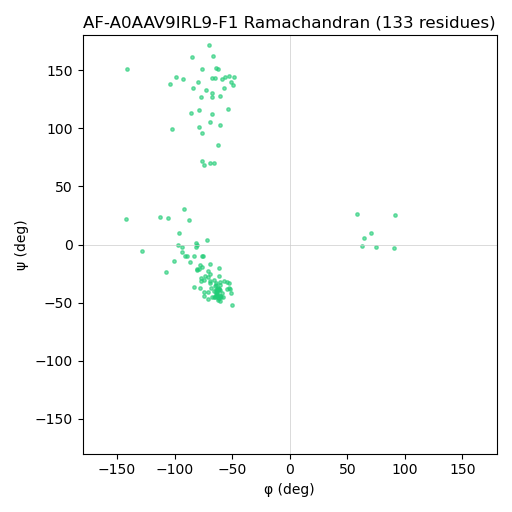 N N . LYS A 1 112 ? -15.211 0.715 35.735 1.00 96.75 112 LYS A N 1
ATOM 886 C CA . LYS A 1 112 ? -15.351 2.045 36.347 1.00 96.75 112 LYS A CA 1
ATOM 887 C C . LYS A 1 112 ? -16.737 2.650 36.108 1.00 96.75 112 LYS A C 1
ATOM 889 O O . LYS A 1 112 ? -17.355 3.166 37.036 1.00 96.75 112 LYS A O 1
ATOM 894 N N . LEU A 1 113 ? -17.245 2.554 34.879 1.00 96.56 113 LEU A N 1
ATOM 895 C CA . LEU A 1 113 ? -18.577 3.041 34.521 1.00 96.56 113 LEU A CA 1
ATOM 896 C C . LEU A 1 113 ? -19.693 2.327 35.287 1.00 96.56 113 LEU A C 1
ATOM 898 O O . LEU A 1 113 ? -20.667 2.981 35.654 1.00 96.56 113 LEU A O 1
ATOM 902 N N . ALA A 1 114 ? -19.570 1.020 35.534 1.00 96.06 114 ALA A N 1
ATOM 903 C CA . ALA A 1 114 ? -20.550 0.277 36.323 1.00 96.06 114 ALA A CA 1
ATOM 904 C C . ALA A 1 114 ? -20.654 0.846 37.746 1.00 96.06 114 ALA A C 1
ATOM 906 O O . ALA A 1 114 ? -21.744 1.205 38.184 1.00 96.06 114 ALA A O 1
ATOM 907 N N . ILE A 1 115 ? -19.512 1.049 38.412 1.00 97.12 115 ILE A N 1
ATOM 908 C CA . ILE A 1 115 ? -19.449 1.648 39.753 1.00 97.12 115 ILE A CA 1
ATOM 909 C C . ILE A 1 115 ? -20.055 3.059 39.752 1.00 97.12 115 ILE A C 1
ATOM 911 O O . ILE A 1 115 ? -20.870 3.391 40.607 1.00 97.12 115 ILE A O 1
ATOM 915 N N . TRP A 1 116 ? -19.718 3.893 38.765 1.00 97.00 116 TRP A N 1
ATOM 916 C CA . TRP A 1 116 ? -20.258 5.254 38.679 1.00 97.00 116 TRP A CA 1
ATOM 917 C C . TRP A 1 116 ? -21.763 5.305 38.440 1.00 97.00 116 TRP A C 1
ATOM 919 O O . TRP A 1 116 ? -22.426 6.187 38.983 1.00 97.00 116 TRP A O 1
ATOM 929 N N . ARG A 1 117 ? -22.319 4.374 37.658 1.00 95.44 117 ARG A N 1
ATOM 930 C CA . ARG A 1 117 ? -23.774 4.259 37.484 1.00 95.44 117 ARG A CA 1
ATOM 931 C C . ARG A 1 117 ? -24.456 3.888 38.796 1.00 95.44 117 ARG A C 1
ATOM 933 O O . ARG A 1 117 ? -25.439 4.536 39.134 1.00 95.44 117 ARG A O 1
ATOM 940 N N . MET A 1 118 ? -23.890 2.947 39.557 1.00 95.88 118 MET A N 1
ATOM 941 C CA . MET A 1 118 ? -24.396 2.593 40.892 1.00 95.88 118 MET A CA 1
ATOM 942 C C . MET A 1 118 ? -24.359 3.787 41.857 1.00 95.88 118 MET A C 1
ATOM 944 O O . MET A 1 118 ? -25.262 3.962 42.662 1.00 95.88 118 MET A O 1
ATOM 948 N N . GLN A 1 119 ? -23.348 4.650 41.739 1.00 96.81 119 GLN A N 1
ATOM 949 C CA . GLN A 1 119 ? -23.207 5.869 42.546 1.00 96.81 119 GLN A CA 1
ATOM 950 C C . GLN A 1 119 ? -24.045 7.062 42.046 1.00 96.81 119 GLN A C 1
ATOM 952 O O . GLN A 1 119 ? -23.948 8.148 42.616 1.00 96.81 119 GLN A O 1
ATOM 957 N N . GLY A 1 120 ? -24.786 6.934 40.938 1.00 93.69 120 GLY A N 1
ATOM 958 C CA . GLY A 1 120 ? -25.504 8.057 40.315 1.00 93.69 120 GLY A CA 1
ATOM 959 C C . GLY A 1 120 ? -24.602 9.107 39.643 1.00 93.69 120 GLY A C 1
ATOM 960 O O . GLY A 1 120 ? -25.075 10.161 39.228 1.00 93.69 120 GLY A O 1
ATOM 961 N N . ARG A 1 121 ? -23.301 8.824 39.495 1.00 93.44 121 ARG A N 1
ATOM 962 C CA . ARG A 1 121 ? -22.297 9.680 38.827 1.00 93.44 121 ARG A CA 1
ATOM 963 C C . ARG A 1 121 ? -22.066 9.298 37.362 1.00 93.44 121 ARG A C 1
ATOM 965 O O . ARG A 1 121 ? -21.109 9.754 36.739 1.00 93.44 121 ARG A O 1
ATOM 972 N N . GLY A 1 122 ? -22.904 8.419 36.816 1.00 93.44 122 GLY A N 1
ATOM 973 C CA . GLY A 1 122 ? -22.843 8.028 35.414 1.00 93.44 122 GLY A CA 1
ATOM 974 C C . GLY A 1 122 ? -23.093 9.222 34.480 1.00 93.44 122 GLY A C 1
ATOM 975 O O . GLY A 1 122 ? -23.809 10.155 34.848 1.00 93.44 122 GLY A O 1
ATOM 976 N N . PRO A 1 123 ? -22.524 9.212 33.262 1.00 93.75 123 PRO A N 1
ATOM 977 C CA . PRO A 1 123 ? -22.835 10.234 32.272 1.00 93.75 123 PRO A CA 1
ATOM 978 C C . PRO A 1 123 ? -24.352 10.254 31.997 1.00 93.75 123 PRO A C 1
ATOM 980 O O . PRO A 1 123 ? -24.950 9.184 31.841 1.00 93.75 123 PRO A O 1
ATOM 983 N N . PRO A 1 124 ? -24.987 11.440 31.951 1.00 93.00 124 PRO A N 1
ATOM 984 C CA . PRO A 1 124 ? -26.426 11.555 31.741 1.00 93.00 124 PRO A CA 1
ATOM 985 C C . PRO A 1 124 ? -26.827 11.089 30.336 1.00 93.00 124 PRO A C 1
ATOM 987 O O . PRO A 1 124 ? -26.000 11.042 29.419 1.00 93.00 124 PRO A O 1
ATOM 990 N N . LYS A 1 125 ? -28.120 10.793 30.144 1.00 92.38 125 LYS A N 1
ATOM 991 C CA . LYS A 1 125 ? -28.678 10.532 28.812 1.00 92.38 125 LYS A CA 1
ATOM 992 C C . LYS A 1 125 ? -28.381 11.734 27.909 1.00 92.38 125 LYS A C 1
ATOM 994 O O . LYS A 1 125 ? -28.378 12.889 28.347 1.00 92.38 125 LYS A O 1
ATOM 999 N N . LYS A 1 126 ? -28.109 11.468 26.629 1.00 93.19 126 LYS A N 1
ATOM 1000 C CA . LYS A 1 126 ? -27.933 12.525 25.625 1.00 93.19 126 LYS A CA 1
ATOM 1001 C C . LYS A 1 126 ? -29.114 13.502 25.748 1.00 93.19 126 LYS A C 1
ATOM 1003 O O . LYS A 1 126 ? -30.246 13.074 25.958 1.00 93.19 126 LYS A O 1
ATOM 1008 N N . HIS A 1 127 ? -28.838 14.804 25.688 1.00 89.06 127 HIS A N 1
ATOM 1009 C CA . HIS A 1 127 ? -29.841 15.874 25.841 1.00 89.06 127 HIS A CA 1
ATOM 1010 C C . HIS A 1 127 ? -30.525 15.978 27.218 1.00 89.06 127 HIS A C 1
ATOM 1012 O O . HIS A 1 127 ? -31.393 16.823 27.364 1.00 89.06 127 HIS A O 1
ATOM 1018 N N . SER A 1 128 ? -30.134 15.215 28.247 1.00 89.19 128 SER A N 1
ATOM 1019 C CA . SER A 1 128 ? -30.676 15.346 29.615 1.00 89.19 128 SER A CA 1
ATOM 1020 C C . SER A 1 128 ? -29.696 16.025 30.583 1.00 89.19 128 SER A C 1
ATOM 1022 O O . SER A 1 128 ? -29.732 15.801 31.793 1.00 89.19 128 SER A O 1
ATOM 1024 N N . GLY A 1 129 ? -28.755 16.807 30.050 1.00 88.56 129 GLY A N 1
ATOM 1025 C CA . GLY A 1 129 ? -27.759 17.520 30.848 1.00 88.56 129 GLY A CA 1
ATOM 1026 C C . GLY A 1 129 ? -28.369 18.668 31.654 1.00 88.56 129 GLY A C 1
ATOM 1027 O O . GLY A 1 129 ? -29.507 19.072 31.437 1.00 88.56 129 GLY A O 1
ATOM 1028 N N . LYS A 1 130 ? -27.579 19.272 32.547 1.00 87.38 130 LYS A N 1
ATOM 1029 C CA . LYS A 1 130 ? -28.034 20.373 33.421 1.00 87.38 130 LYS A CA 1
ATOM 1030 C C . LYS A 1 130 ? -28.691 21.540 32.665 1.00 87.38 130 LYS A C 1
ATOM 1032 O O . LYS A 1 130 ? -29.605 22.165 33.182 1.00 87.38 130 LYS A O 1
ATOM 1037 N N . ARG A 1 131 ? -28.239 21.819 31.436 1.00 88.38 131 ARG A N 1
ATOM 1038 C CA . ARG A 1 131 ? -28.767 22.897 30.579 1.00 88.38 131 ARG A CA 1
ATOM 1039 C C . ARG A 1 131 ? -30.024 22.513 29.790 1.00 88.38 131 ARG A C 1
ATOM 1041 O O . ARG A 1 131 ? -30.638 23.391 29.205 1.00 88.38 131 ARG A O 1
ATOM 1048 N N . ALA A 1 132 ? -30.415 21.239 29.771 1.00 84.44 132 ALA A N 1
ATOM 1049 C CA . ALA A 1 132 ? -31.564 20.773 28.997 1.00 84.44 132 ALA A CA 1
ATOM 1050 C C . ALA A 1 132 ? -32.899 21.338 29.497 1.00 84.44 132 ALA A C 1
ATOM 1052 O O . ALA A 1 132 ? -33.800 21.560 28.704 1.00 84.44 132 ALA A O 1
ATOM 1053 N N . LYS A 1 133 ? -33.001 21.610 30.802 1.00 78.19 133 LYS A N 1
ATOM 1054 C CA . LYS A 1 133 ? -34.191 22.201 31.434 1.00 78.19 133 LYS A CA 1
ATOM 1055 C C . LYS A 1 133 ? -34.285 23.723 31.278 1.00 78.19 133 LYS A C 1
ATOM 1057 O O . LYS A 1 133 ? -35.173 24.335 31.848 1.00 78.19 133 LYS A O 1
ATOM 1062 N N . ARG A 1 134 ? -33.311 24.354 30.618 1.00 74.12 134 ARG A N 1
ATOM 1063 C CA . ARG A 1 134 ? -33.133 25.813 30.624 1.00 74.12 134 ARG A CA 1
ATOM 1064 C C . ARG A 1 134 ? -33.857 26.508 29.461 1.00 74.12 134 ARG A C 1
ATOM 1066 O O . ARG A 1 134 ? -33.372 27.521 28.969 1.00 74.12 134 ARG A O 1
ATOM 1073 N N . ARG A 1 135 ? -34.971 25.935 29.016 1.00 60.56 135 ARG A N 1
ATOM 1074 C CA . ARG A 1 135 ? -35.819 26.404 27.922 1.00 60.56 135 ARG A CA 1
ATOM 1075 C C . ARG A 1 135 ? -37.269 26.226 28.339 1.00 60.56 135 ARG A C 1
ATOM 1077 O O . ARG A 1 135 ? -38.066 27.099 27.957 1.00 60.56 135 ARG A O 1
#

Solvent-accessible surface area (backbone atoms only — not comparable to full-atom values): 8832 Å² total; per-residue (Å²): 145,71,74,74,66,61,60,60,54,63,58,51,64,72,64,73,70,72,71,83,78,81,72,86,66,76,83,66,53,71,71,55,50,52,50,38,47,73,76,42,31,36,88,91,79,70,44,50,44,68,60,53,47,20,70,75,68,69,45,85,59,70,81,85,42,78,93,54,90,78,58,54,74,64,73,69,47,77,86,54,65,68,64,61,71,57,66,62,79,83,56,60,66,76,40,90,83,43,91,57,61,60,54,71,69,56,52,54,49,51,57,51,48,53,55,28,46,77,69,71,67,42,86,66,62,88,80,62,46,93,70,56,79,75,118

Sequence (135 aa):
MQSIQLWRWAWRRCCTNFSSGGGGSAPLSEADQLRRIAEGYAPATGERLADLAHEVFGTIDGKSLVGGRSGRKFLQAPYTGPRIASWYPERIEANPYCRYGMTEKQERFRRKLAIWRMQGRGPPKKHSGKRAKRR

Foldseek 3Di:
DPPVVVVVVVVVVVPPPPPPPPPPDDQPPPVVLVVCVVVQADSVPRHHVLVVCCVVVVPDDPVVAVPHDPCVVVVPDDDCVVVVVPVDPDDCLPDPPRPDNDDPVVVVVVVVQVVCVVVVNHDDDVLPDPCNPVD

Mean predicted aligned error: 15.15 Å

Nearest PDB structures (foldseek):
  8a22-assembly1_By  TM=4.642E-01  e=4.516E-01  Polytomella magna

Organism: Cyanidium caldarium (NCBI:txid2771)